Protein AF-A0A9J7AMH5-F1 (afdb_monomer_lite)

Secondary structure (DSSP, 8-state):
--PPP------TTSS-EEEE--HHHHHHHTTSSS--SEEE-S-HHHHHTTSSEEEE-TT--S---PPTT--EEEEE-SHHHHHHHHHHHHTT---S-EEE---HHHHHHHHHHHSEEEEESS-B-TTPBP-GGGEEEEES-SSPBGGGHHHHTTPEESS-B-TT-B--TTSEESS-TT--

Radius of gyration: 23.76 Å; chains: 1; bounding box: 41×37×93 Å

Foldseek 3Di:
DDDDDPDDPPVLWQEFEEEADAPVCVVLVVLFPDDGSYYDPDDPVVVCVVFPEEAAQQPPQFADDDDPPGAYEYEHAAPVRVVNVVVCVVVVRHTTYYYYHHDPVRSVLRCLQSFKFKFQQAKDAFFDFDDPNRIDIDGNDPADGPVCVVQRGRFTFHHTGGHGHHHYPVRTDNDPPVPD

Sequence (180 aa):
MKIRPLGEHEHPFEHGVILLGDHADTVEAEAWPIHLDAIRHEELDAVAGDFDIVIPADHLTKAPLLKAGTRAAYLVHELDALERLRVLEEAGELKGPILFAPTPVARLELHRLARPTLKAARPIPLGKALETVDIAEEKGGPGICASLKQTILGKKALYELGEGAALDFGVVDEDDWRKP

Structure (mmCIF, N/CA/C/O backbone):
data_AF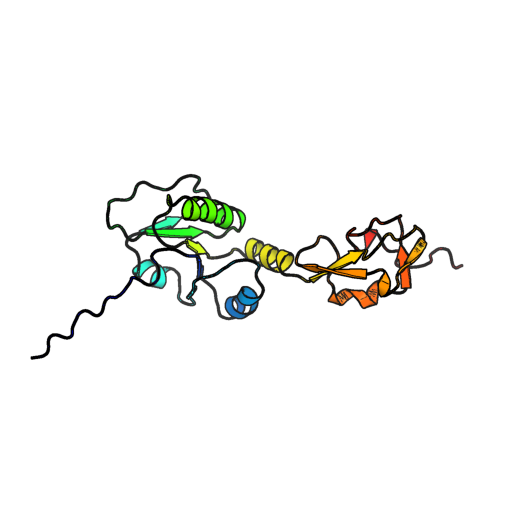-A0A9J7AMH5-F1
#
_entry.id   AF-A0A9J7AMH5-F1
#
loop_
_atom_site.group_PDB
_atom_site.id
_atom_site.type_symbol
_atom_site.label_atom_id
_atom_site.label_alt_id
_atom_site.label_comp_id
_atom_site.label_asym_id
_atom_site.label_entity_id
_atom_site.label_seq_id
_atom_site.pdbx_PDB_ins_code
_atom_site.Cartn_x
_atom_site.Cartn_y
_atom_site.Cartn_z
_atom_site.occupancy
_atom_site.B_iso_or_equiv
_atom_site.auth_seq_id
_atom_site.auth_comp_id
_atom_site.auth_asym_id
_atom_site.auth_atom_id
_atom_site.pdbx_PDB_model_num
ATOM 1 N N . MET A 1 1 ? -5.750 -23.619 48.405 1.00 34.62 1 MET A N 1
ATOM 2 C CA . MET A 1 1 ? -4.459 -23.731 47.681 1.00 34.62 1 MET A CA 1
ATOM 3 C C . MET A 1 1 ? -4.764 -24.423 46.352 1.00 34.62 1 MET A C 1
ATOM 5 O O . MET A 1 1 ? -5.324 -25.501 46.404 1.00 34.62 1 MET A O 1
ATOM 9 N N . LYS A 1 2 ? -4.568 -23.874 45.151 1.00 32.19 2 LYS A N 1
ATOM 10 C CA . LYS A 1 2 ? -3.761 -22.738 44.690 1.00 32.19 2 LYS A CA 1
ATOM 11 C C . LYS A 1 2 ? -4.635 -21.770 43.879 1.00 32.19 2 LYS A C 1
ATOM 13 O O . LYS A 1 2 ? -5.190 -22.154 42.856 1.00 32.19 2 LYS A O 1
ATOM 18 N N . ILE A 1 3 ? -4.711 -20.527 44.345 1.00 37.44 3 ILE A N 1
ATOM 19 C CA . ILE A 1 3 ? -5.018 -19.374 43.497 1.00 37.44 3 ILE A CA 1
ATOM 20 C C . ILE A 1 3 ? -3.848 -19.308 42.513 1.00 37.44 3 ILE A C 1
ATOM 22 O O . ILE A 1 3 ? -2.695 -19.236 42.946 1.00 37.44 3 ILE A O 1
ATOM 26 N N . ARG A 1 4 ? -4.117 -19.479 41.216 1.00 35.22 4 ARG A N 1
ATOM 27 C CA . ARG A 1 4 ? -3.094 -19.240 40.195 1.00 35.22 4 ARG A CA 1
ATOM 28 C C . ARG A 1 4 ? -2.815 -17.734 40.194 1.00 35.22 4 ARG A C 1
ATOM 30 O O . ARG A 1 4 ? -3.780 -16.974 40.273 1.00 35.22 4 ARG A O 1
ATOM 37 N N . PRO A 1 5 ? -1.548 -17.298 40.160 1.00 36.88 5 PRO A N 1
ATOM 38 C CA . PRO A 1 5 ? -1.267 -15.882 40.028 1.00 36.88 5 PRO A CA 1
ATOM 39 C C . PRO A 1 5 ? -1.827 -15.414 38.683 1.00 36.88 5 PRO A C 1
ATOM 41 O O . PRO A 1 5 ? -1.667 -16.106 37.675 1.00 36.88 5 PRO A O 1
ATOM 44 N N . LEU A 1 6 ? -2.515 -14.269 38.704 1.00 38.16 6 LEU A N 1
ATOM 45 C CA . LEU A 1 6 ? -2.678 -13.416 37.533 1.00 38.16 6 LEU A CA 1
ATOM 46 C C . LEU A 1 6 ? -1.261 -13.101 37.052 1.00 38.16 6 LEU A C 1
ATOM 48 O O . LEU A 1 6 ? -0.600 -12.224 37.601 1.00 38.16 6 LEU A O 1
ATOM 52 N N . GLY A 1 7 ? -0.762 -13.907 36.117 1.00 32.34 7 GLY A N 1
ATOM 53 C CA . GLY A 1 7 ? 0.340 -13.483 35.276 1.00 32.34 7 GLY A CA 1
ATOM 54 C C . GLY A 1 7 ? -0.160 -12.275 34.506 1.00 32.34 7 GLY A C 1
ATOM 55 O O . GLY A 1 7 ? -1.274 -12.304 33.982 1.00 32.34 7 GLY A O 1
ATOM 56 N N . GLU A 1 8 ? 0.626 -11.211 34.539 1.00 35.75 8 GLU A N 1
ATOM 57 C CA . GLU A 1 8 ? 0.445 -10.001 33.754 1.00 35.75 8 GLU A CA 1
ATOM 58 C C . GLU A 1 8 ? 0.161 -10.397 32.301 1.00 35.75 8 GLU A C 1
ATOM 60 O O . GLU A 1 8 ? 1.051 -10.798 31.556 1.00 35.75 8 GLU A O 1
ATOM 65 N N . HIS A 1 9 ? -1.108 -10.335 31.903 1.00 35.00 9 HIS A N 1
ATOM 66 C CA . HIS A 1 9 ? -1.428 -10.107 30.510 1.00 35.00 9 HIS A CA 1
ATOM 67 C C . HIS A 1 9 ? -1.152 -8.621 30.296 1.00 35.00 9 HIS A C 1
ATOM 69 O O . HIS A 1 9 ? -2.050 -7.798 30.461 1.00 35.00 9 HIS A O 1
ATOM 75 N N . GLU A 1 10 ? 0.100 -8.272 29.984 1.00 35.75 10 GLU A N 1
ATOM 76 C CA . GLU A 1 10 ? 0.325 -7.142 29.083 1.00 35.75 10 GLU A CA 1
ATOM 77 C C . GLU A 1 10 ? -0.612 -7.398 27.904 1.00 35.75 10 GLU A C 1
ATOM 79 O O . GLU A 1 10 ? -0.501 -8.427 27.234 1.00 35.75 10 GLU A O 1
ATOM 84 N N . HIS A 1 11 ? -1.651 -6.572 27.773 1.00 41.09 11 HIS A N 1
ATOM 85 C CA . HIS A 1 11 ? -2.638 -6.725 26.719 1.00 41.09 11 HIS A CA 1
ATOM 86 C C . HIS A 1 11 ? -1.870 -6.682 25.396 1.00 41.09 11 HIS A C 1
ATOM 88 O O . HIS A 1 11 ? -1.313 -5.633 25.082 1.00 41.09 11 HIS A O 1
ATOM 94 N N . PRO A 1 12 ? -1.800 -7.777 24.620 1.00 47.53 12 PRO A N 1
ATOM 95 C CA . PRO A 1 12 ? -0.843 -7.869 23.516 1.00 47.53 12 PRO A CA 1
ATOM 96 C C . PRO A 1 12 ? -1.127 -6.904 22.349 1.00 47.53 12 PRO A C 1
ATOM 98 O O . PRO A 1 12 ? -0.424 -6.955 21.349 1.00 47.53 12 PRO A O 1
ATOM 101 N N . PHE A 1 13 ? -2.137 -6.033 22.460 1.00 53.53 13 PHE A N 1
ATOM 102 C CA . PHE A 1 13 ? -2.655 -5.194 21.380 1.00 53.53 13 PHE A CA 1
ATOM 103 C C . PHE A 1 13 ? -3.040 -3.781 21.856 1.00 53.53 13 PHE A C 1
ATOM 105 O O . PHE A 1 13 ? -4.095 -3.274 21.479 1.00 53.53 13 PHE A O 1
ATOM 112 N N . GLU A 1 14 ? -2.252 -3.138 22.728 1.00 59.25 14 GLU A N 1
ATOM 113 C CA . GLU A 1 14 ? -2.524 -1.731 23.099 1.00 59.25 14 GLU A CA 1
ATOM 114 C C . GLU A 1 14 ? -2.451 -0.786 21.882 1.00 59.25 14 GLU A C 1
ATOM 116 O O . GLU A 1 14 ? -3.212 0.184 21.808 1.00 59.25 14 GLU A O 1
ATOM 121 N N . HIS A 1 15 ? -1.597 -1.120 20.909 1.00 64.50 15 HIS A N 1
ATOM 122 C CA . HIS A 1 15 ? -1.345 -0.397 19.660 1.00 64.50 15 HIS A CA 1
ATOM 123 C C . HIS A 1 15 ? -1.015 -1.392 18.534 1.00 64.50 15 HIS A C 1
ATOM 125 O O . HIS A 1 15 ? -0.703 -2.549 18.825 1.00 64.50 15 HIS A O 1
ATOM 131 N N . GLY A 1 16 ? -1.089 -0.955 17.274 1.00 86.00 16 GLY A N 1
ATOM 132 C CA . GLY A 1 16 ? -0.669 -1.747 16.118 1.00 86.00 16 GLY A CA 1
ATOM 133 C C . GLY A 1 16 ? -1.742 -1.975 15.053 1.00 86.00 16 GLY A C 1
ATOM 134 O O . GLY A 1 16 ? -2.925 -1.673 15.233 1.00 86.00 16 GLY A O 1
ATOM 135 N N . VAL A 1 17 ? -1.314 -2.535 13.921 1.00 89.50 17 VAL A N 1
ATOM 136 C CA . VAL A 1 17 ? -2.167 -2.894 12.782 1.00 89.50 17 VAL A CA 1
ATOM 137 C C . VAL A 1 17 ? -2.384 -4.403 12.758 1.00 89.50 17 VAL A C 1
ATOM 139 O O . VAL A 1 17 ? -1.446 -5.186 12.615 1.00 89.50 17 VAL A O 1
ATOM 142 N N . ILE A 1 18 ? -3.644 -4.814 12.857 1.00 92.31 18 ILE A N 1
ATOM 143 C CA . ILE A 1 18 ? -4.074 -6.208 12.803 1.00 92.31 18 ILE A CA 1
ATOM 144 C C . ILE A 1 18 ? -4.782 -6.440 11.474 1.00 92.31 18 ILE A C 1
ATOM 146 O O . ILE A 1 18 ? -5.846 -5.875 11.226 1.00 92.31 18 ILE A O 1
ATOM 150 N N . LEU A 1 19 ? -4.218 -7.296 10.627 1.00 91.62 19 LEU A N 1
ATOM 151 C CA . LEU A 1 19 ? -4.865 -7.708 9.386 1.00 91.62 19 LEU A CA 1
ATOM 152 C C . LEU A 1 19 ? -5.989 -8.707 9.685 1.00 91.62 19 LEU A C 1
ATOM 154 O O . LEU A 1 19 ? -5.750 -9.745 10.303 1.00 91.62 19 LEU A O 1
ATOM 158 N N . LEU A 1 20 ? -7.194 -8.405 9.209 1.00 89.81 20 LEU A N 1
ATOM 159 C CA . LEU A 1 20 ? -8.316 -9.334 9.131 1.00 89.81 20 LEU A CA 1
ATOM 160 C C . LEU A 1 20 ? -8.311 -9.943 7.727 1.00 89.81 20 LEU A C 1
ATOM 162 O O . LEU A 1 20 ? -8.732 -9.296 6.766 1.00 89.81 20 LEU A O 1
ATOM 166 N N . GLY A 1 21 ? -7.771 -11.150 7.592 1.00 79.56 21 GLY A N 1
ATOM 167 C CA . GLY A 1 21 ? -7.530 -11.755 6.285 1.00 79.56 21 GLY A CA 1
ATOM 168 C C . GLY A 1 21 ? -7.655 -13.267 6.296 1.00 79.56 21 GLY A C 1
ATOM 169 O O . GLY A 1 21 ? -7.645 -13.905 7.344 1.00 79.56 21 GLY A O 1
ATOM 170 N N . ASP A 1 22 ? -7.761 -13.864 5.118 1.00 72.25 22 ASP A N 1
ATOM 171 C CA . ASP A 1 22 ? -7.727 -15.317 4.967 1.00 72.25 22 ASP A CA 1
ATOM 172 C C . ASP A 1 22 ? -6.278 -15.838 4.843 1.00 72.25 22 ASP A C 1
ATOM 174 O O . ASP A 1 22 ? -5.303 -15.112 5.034 1.00 72.25 22 ASP A O 1
ATOM 178 N N . HIS A 1 23 ? -6.104 -17.132 4.567 1.00 60.16 23 HIS A N 1
ATOM 179 C CA . HIS A 1 23 ? -4.768 -17.715 4.404 1.00 60.16 23 HIS A CA 1
ATOM 180 C C . HIS A 1 23 ? -4.016 -17.222 3.158 1.00 60.16 23 HIS A C 1
ATOM 182 O O . HIS A 1 23 ? -2.785 -17.282 3.144 1.00 60.16 23 HIS A O 1
ATOM 188 N N . ALA A 1 24 ? -4.717 -16.763 2.114 1.00 58.72 24 ALA A N 1
ATOM 189 C CA . ALA A 1 24 ? -4.063 -16.168 0.951 1.00 58.72 24 ALA A CA 1
ATOM 190 C C . ALA A 1 24 ? -3.457 -14.812 1.333 1.00 58.72 24 ALA A C 1
ATOM 192 O O . ALA A 1 24 ? -2.322 -14.518 0.955 1.00 58.72 24 ALA A O 1
ATOM 193 N N . ASP A 1 25 ? -4.150 -14.062 2.192 1.00 64.31 25 ASP A N 1
ATOM 194 C CA . ASP A 1 25 ? -3.665 -12.787 2.711 1.00 64.31 25 ASP A CA 1
ATOM 195 C C . ASP A 1 25 ? -2.367 -12.929 3.521 1.00 64.31 25 ASP A C 1
ATOM 197 O O . ASP A 1 25 ? -1.531 -12.036 3.464 1.00 64.31 25 ASP A O 1
ATOM 201 N N . THR A 1 26 ? -2.116 -14.049 4.212 1.00 66.19 26 THR A N 1
ATOM 202 C CA . THR A 1 26 ? -0.849 -14.260 4.948 1.00 66.19 26 THR A CA 1
ATOM 203 C C . THR A 1 26 ? 0.371 -14.282 4.031 1.00 66.19 26 THR A C 1
ATOM 205 O O . THR A 1 26 ? 1.391 -13.676 4.347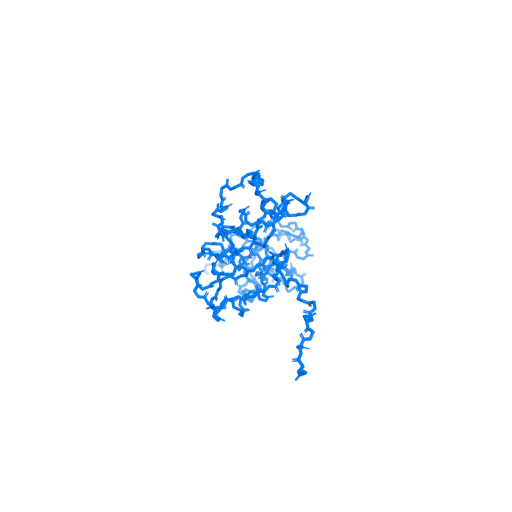 1.00 66.19 26 THR A O 1
ATOM 208 N N . VAL A 1 27 ? 0.278 -14.990 2.902 1.00 63.91 27 VAL A N 1
ATOM 209 C CA . VAL A 1 27 ? 1.396 -15.133 1.955 1.00 63.91 27 VAL A CA 1
ATOM 210 C C . VAL A 1 27 ? 1.675 -13.804 1.257 1.00 63.91 27 VAL A C 1
ATOM 212 O O . VAL A 1 27 ? 2.824 -13.456 0.993 1.00 63.91 27 VAL A O 1
ATOM 215 N N . GLU A 1 28 ? 0.621 -13.048 0.964 1.00 71.25 28 GLU A N 1
ATOM 216 C CA . GLU A 1 28 ? 0.722 -11.747 0.309 1.00 71.25 28 GLU A CA 1
ATOM 217 C C . GLU A 1 28 ? 1.197 -10.649 1.271 1.00 71.25 28 GLU A C 1
ATOM 219 O O . GLU A 1 28 ? 2.011 -9.803 0.888 1.00 71.25 28 GLU A O 1
ATOM 224 N N . ALA A 1 29 ? 0.755 -10.701 2.530 1.00 75.50 29 ALA A N 1
ATOM 225 C CA . ALA A 1 29 ? 1.078 -9.724 3.563 1.00 75.50 29 ALA A CA 1
ATOM 226 C C . ALA A 1 29 ? 2.579 -9.620 3.856 1.00 75.50 29 ALA A C 1
ATOM 228 O O . ALA A 1 29 ? 3.060 -8.520 4.117 1.00 75.50 29 ALA A O 1
ATOM 229 N N . GLU A 1 30 ? 3.342 -10.714 3.752 1.00 76.75 30 GLU A N 1
ATOM 230 C CA . GLU A 1 30 ? 4.806 -10.676 3.913 1.00 76.75 30 GLU A CA 1
ATOM 231 C C . GLU A 1 30 ? 5.497 -9.765 2.882 1.00 76.75 30 GLU A C 1
ATOM 233 O O . GLU A 1 30 ? 6.561 -9.202 3.149 1.00 76.75 30 GLU A O 1
ATOM 238 N N . ALA A 1 31 ? 4.911 -9.609 1.691 1.00 79.00 31 ALA A N 1
ATOM 239 C CA . ALA A 1 31 ? 5.472 -8.780 0.628 1.00 79.00 31 ALA A CA 1
ATOM 240 C C . ALA A 1 31 ? 5.034 -7.308 0.718 1.00 79.00 31 ALA A C 1
ATOM 242 O O . ALA A 1 31 ? 5.726 -6.426 0.173 1.00 79.00 31 ALA A O 1
ATOM 243 N N . TRP A 1 32 ? 3.902 -7.041 1.379 1.00 85.94 32 TRP A N 1
ATOM 244 C CA . TRP A 1 32 ? 3.305 -5.715 1.477 1.00 85.94 32 TRP A CA 1
ATOM 245 C C . TRP A 1 32 ? 4.228 -4.725 2.205 1.00 85.94 32 TRP A C 1
ATOM 247 O O . TRP A 1 32 ? 4.927 -5.083 3.150 1.00 85.94 32 TRP A O 1
ATOM 257 N N . PRO A 1 33 ? 4.267 -3.451 1.778 1.00 84.88 33 PRO A N 1
ATOM 258 C CA . PRO A 1 33 ? 5.139 -2.435 2.365 1.00 84.88 33 PRO A CA 1
ATOM 259 C C . PRO A 1 33 ? 4.554 -1.822 3.652 1.00 84.88 33 PRO A C 1
ATOM 261 O O . PRO A 1 33 ? 4.767 -0.642 3.917 1.00 84.88 33 PRO A O 1
ATOM 264 N N . ILE A 1 34 ? 3.803 -2.599 4.435 1.00 86.00 34 ILE A N 1
ATOM 265 C CA . ILE A 1 34 ? 3.191 -2.167 5.696 1.00 86.00 34 ILE A CA 1
ATOM 266 C C . ILE A 1 34 ? 3.646 -3.082 6.829 1.00 86.00 34 ILE A C 1
ATOM 268 O O . ILE A 1 34 ? 3.876 -4.272 6.624 1.00 86.00 34 ILE A O 1
ATOM 272 N N . HIS A 1 35 ? 3.782 -2.525 8.030 1.00 86.44 35 HIS A N 1
ATOM 273 C CA . HIS A 1 35 ? 4.038 -3.321 9.223 1.00 86.44 35 HIS A CA 1
ATOM 274 C C . HIS A 1 35 ? 2.710 -3.805 9.806 1.00 86.44 35 HIS A C 1
ATOM 276 O O . HIS A 1 35 ? 1.799 -3.001 10.000 1.00 86.44 35 HIS A O 1
ATOM 282 N N . LEU A 1 36 ? 2.616 -5.109 10.061 1.00 89.00 36 LEU A N 1
ATOM 283 C CA . LEU A 1 36 ? 1.473 -5.745 10.702 1.00 89.00 36 LEU A CA 1
ATOM 284 C C . LEU A 1 36 ? 1.937 -6.365 12.016 1.00 89.00 36 LEU A C 1
ATOM 286 O O . LEU A 1 36 ? 2.895 -7.139 12.034 1.00 89.00 36 LEU A O 1
ATOM 290 N N . ASP A 1 37 ? 1.228 -6.055 13.090 1.00 89.06 37 ASP A N 1
ATOM 291 C CA . ASP A 1 37 ? 1.485 -6.583 14.427 1.00 89.06 37 ASP A CA 1
ATOM 292 C C . ASP A 1 37 ? 0.890 -7.987 14.585 1.00 89.06 37 ASP A C 1
ATOM 294 O O . ASP A 1 37 ? 1.430 -8.835 15.297 1.00 89.06 37 ASP A O 1
ATOM 298 N N . ALA A 1 38 ? -0.222 -8.254 13.892 1.00 88.62 38 ALA A N 1
ATOM 299 C CA . ALA A 1 38 ? -0.855 -9.564 13.866 1.00 88.62 38 ALA A CA 1
ATOM 300 C C . ALA A 1 38 ? -1.676 -9.796 12.591 1.00 88.62 38 ALA A C 1
ATOM 302 O O . ALA A 1 38 ? -2.119 -8.863 11.920 1.00 88.62 38 ALA A O 1
ATOM 303 N N . ILE A 1 39 ? -1.928 -11.074 12.304 1.00 89.44 39 ILE A N 1
ATOM 304 C CA . ILE A 1 39 ? -2.872 -11.527 11.281 1.00 89.44 39 ILE A CA 1
ATOM 305 C C . ILE A 1 39 ? -3.915 -12.410 11.973 1.00 89.44 39 ILE A C 1
ATOM 307 O O . ILE A 1 39 ? -3.574 -13.326 12.728 1.00 89.44 39 ILE A O 1
ATOM 311 N N . ARG A 1 40 ? -5.195 -12.107 11.756 1.00 89.31 40 ARG A N 1
ATOM 312 C CA . ARG A 1 40 ? -6.350 -12.833 12.296 1.00 89.31 40 ARG A CA 1
ATOM 313 C C . ARG A 1 40 ? -7.130 -13.432 11.133 1.00 89.31 40 ARG A C 1
ATOM 315 O O . ARG A 1 40 ? -7.358 -12.753 10.136 1.00 89.31 40 ARG A O 1
ATOM 322 N N . HIS A 1 41 ? -7.527 -14.691 11.292 1.00 88.31 41 HIS A N 1
ATOM 323 C CA . HIS A 1 41 ? -8.249 -15.466 10.274 1.00 88.31 41 HIS A CA 1
ATOM 324 C C . HIS A 1 41 ? -9.709 -15.710 10.642 1.00 88.31 41 HIS A C 1
ATOM 326 O O . HIS A 1 41 ? -10.463 -16.312 9.882 1.00 88.31 41 HIS A O 1
ATOM 332 N N . GLU A 1 42 ? -10.096 -15.294 11.840 1.00 88.88 42 GLU A N 1
ATOM 333 C CA . GLU A 1 42 ? -11.461 -15.361 12.308 1.00 88.88 42 GLU A CA 1
ATOM 334 C C . GLU A 1 42 ? -12.335 -14.296 11.652 1.00 88.88 42 GLU A C 1
ATOM 336 O O . GLU A 1 42 ? -11.880 -13.209 11.298 1.00 88.88 42 GLU A O 1
ATOM 341 N N . GLU A 1 43 ? -13.626 -14.606 11.568 1.00 88.12 43 GLU A N 1
ATOM 342 C CA . GLU A 1 43 ? -14.657 -13.656 11.163 1.00 88.12 43 GLU A CA 1
ATOM 343 C C . GLU A 1 43 ? -14.650 -12.409 12.057 1.00 88.12 43 GLU A C 1
ATOM 345 O O . GLU A 1 43 ? -14.382 -12.485 13.263 1.00 88.12 43 GLU A O 1
ATOM 350 N N . LEU A 1 44 ? -15.030 -11.267 11.476 1.00 86.31 44 LEU A N 1
ATOM 35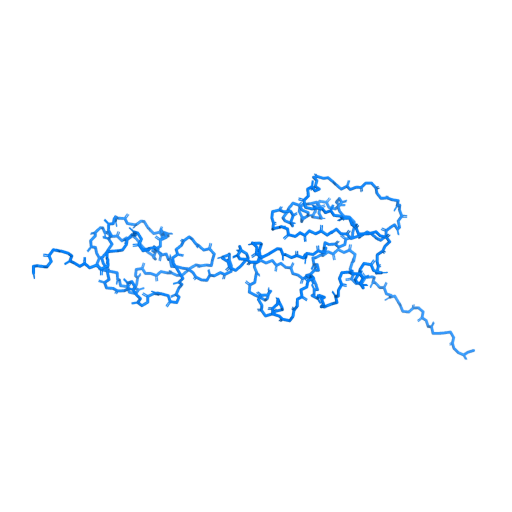1 C CA . LEU A 1 44 ? -15.054 -9.980 12.175 1.00 86.31 44 LEU A CA 1
ATOM 352 C C . LEU A 1 44 ? -15.859 -10.044 13.479 1.00 86.31 44 LEU A C 1
ATOM 354 O O . 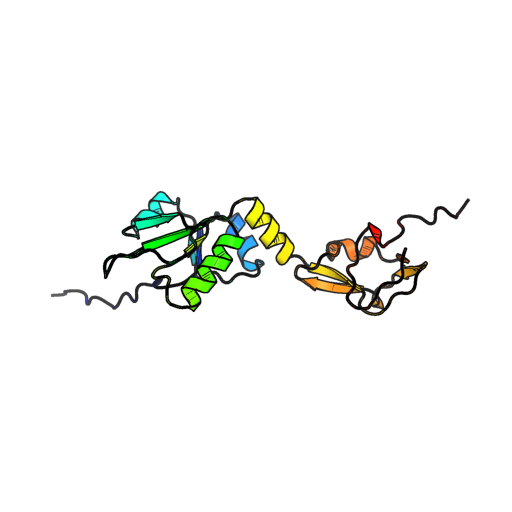LEU A 1 44 ? -15.425 -9.476 14.473 1.00 86.31 44 LEU A O 1
ATOM 358 N N . ASP A 1 45 ? -16.984 -10.764 13.506 1.00 88.50 45 ASP A N 1
ATOM 359 C CA . ASP A 1 45 ? -17.823 -10.903 14.704 1.00 88.50 45 ASP A CA 1
ATOM 360 C C . ASP A 1 45 ? -17.079 -11.559 15.877 1.00 88.50 45 ASP A C 1
ATOM 362 O O . ASP A 1 45 ? -17.281 -11.184 17.033 1.00 88.50 45 ASP A O 1
ATOM 366 N N . ALA A 1 46 ? -16.198 -12.522 15.593 1.00 90.81 46 ALA A N 1
ATOM 367 C CA . ALA A 1 46 ? -15.395 -13.176 16.618 1.00 90.81 46 ALA A CA 1
ATOM 368 C C . ALA A 1 46 ? -14.307 -12.234 17.148 1.00 90.81 46 ALA A C 1
ATOM 370 O O . ALA A 1 46 ? -14.130 -12.132 18.359 1.00 90.81 46 ALA A O 1
ATOM 371 N N . VAL A 1 47 ? -13.633 -11.501 16.255 1.00 89.81 47 VAL A N 1
ATOM 372 C CA . VAL A 1 47 ? -12.609 -10.509 16.624 1.00 89.81 47 VAL A CA 1
ATOM 373 C C . VAL A 1 47 ? -13.224 -9.328 17.381 1.00 89.81 47 VAL A C 1
ATOM 375 O O . VAL A 1 47 ? -12.662 -8.848 18.361 1.00 89.81 47 VAL A O 1
ATOM 378 N N . ALA A 1 48 ? -14.410 -8.875 16.975 1.00 89.94 48 ALA A N 1
ATOM 379 C CA . ALA A 1 48 ? -15.130 -7.786 17.627 1.00 89.94 48 ALA A CA 1
ATOM 380 C C . ALA A 1 48 ? -15.466 -8.101 19.093 1.00 89.94 48 ALA A C 1
ATOM 382 O O . ALA A 1 48 ? -15.547 -7.180 19.902 1.00 89.94 48 ALA A O 1
ATOM 383 N N . GLY A 1 49 ? -15.606 -9.384 19.450 1.00 92.06 49 GLY A N 1
ATOM 384 C CA . GLY A 1 49 ? -15.844 -9.834 20.823 1.00 92.06 49 GLY A CA 1
ATOM 385 C C . GLY A 1 49 ? -14.711 -9.519 21.809 1.00 92.06 49 GLY A C 1
ATOM 386 O O . GLY A 1 49 ? -14.955 -9.483 23.017 1.00 92.06 49 GLY A O 1
ATOM 387 N N . ASP A 1 50 ? -13.498 -9.241 21.321 1.00 92.00 50 ASP A N 1
ATOM 388 C CA . ASP A 1 50 ? -12.355 -8.868 22.162 1.00 92.00 50 ASP A CA 1
ATOM 389 C C . ASP A 1 50 ? -12.409 -7.399 22.622 1.00 92.00 50 ASP A C 1
ATOM 391 O O . ASP A 1 50 ? -11.739 -7.019 23.592 1.00 92.00 50 ASP A O 1
ATOM 395 N N . PHE A 1 51 ? -13.241 -6.581 21.972 1.00 94.12 51 PHE A N 1
ATOM 396 C CA . PHE A 1 51 ? -13.326 -5.136 22.164 1.00 94.12 51 PHE A CA 1
ATOM 397 C C . PHE A 1 51 ? -14.675 -4.721 22.752 1.00 94.12 51 PHE A C 1
ATOM 399 O O . PHE A 1 51 ? -15.702 -5.364 22.558 1.00 94.12 51 PHE A O 1
ATOM 406 N N . ASP A 1 52 ? -14.686 -3.598 23.469 1.00 94.94 52 ASP A N 1
ATOM 407 C CA . ASP A 1 52 ? -15.935 -3.003 23.951 1.00 94.94 52 ASP A CA 1
ATOM 408 C C . ASP A 1 52 ? -16.664 -2.272 22.811 1.00 94.94 52 ASP A C 1
ATOM 410 O O . ASP A 1 52 ? -17.888 -2.131 22.831 1.00 94.94 52 ASP A O 1
ATOM 414 N N . ILE A 1 53 ? -15.905 -1.780 21.824 1.00 94.50 53 ILE A N 1
ATOM 415 C CA . ILE A 1 53 ? -16.422 -1.120 20.627 1.00 94.50 53 ILE A CA 1
ATOM 416 C C . ILE A 1 53 ? -15.461 -1.291 19.446 1.00 94.50 53 ILE A C 1
ATOM 418 O O . ILE A 1 53 ? -14.250 -1.120 19.582 1.00 94.50 53 ILE A O 1
ATOM 422 N N . VAL A 1 54 ? -16.022 -1.552 18.267 1.00 95.50 54 VAL A N 1
ATOM 423 C CA . VAL A 1 54 ? -15.317 -1.450 16.984 1.00 95.50 54 VAL A CA 1
ATOM 424 C C . VAL A 1 54 ? -15.864 -0.238 16.237 1.00 95.50 54 VAL A C 1
ATOM 426 O O . VAL A 1 54 ? -17.074 -0.103 16.056 1.00 95.50 54 VAL A O 1
ATOM 429 N N . ILE A 1 55 ? -14.978 0.672 15.844 1.00 95.81 55 ILE A N 1
ATOM 430 C CA . ILE A 1 55 ? -15.321 1.962 15.245 1.00 95.81 55 ILE A CA 1
ATOM 431 C C . ILE A 1 55 ? -14.974 1.913 13.754 1.00 95.81 55 ILE A C 1
ATOM 433 O O . ILE A 1 55 ? -13.793 1.794 13.428 1.00 95.81 55 ILE A O 1
ATOM 437 N N . PRO A 1 56 ? -15.954 2.036 12.839 1.00 95.50 56 PRO A N 1
ATOM 438 C CA . PRO A 1 56 ? -15.671 2.219 11.419 1.00 95.50 56 PRO A CA 1
ATOM 439 C C . PRO A 1 56 ? -14.879 3.509 11.210 1.00 95.50 56 PRO A C 1
ATOM 441 O O . PRO A 1 56 ? -15.305 4.579 11.657 1.00 95.50 56 PRO A O 1
ATOM 444 N N . ALA A 1 57 ? -13.727 3.414 10.553 1.00 96.12 57 ALA A N 1
ATOM 445 C CA . ALA A 1 57 ? -12.739 4.482 10.559 1.00 96.12 57 ALA A CA 1
ATOM 446 C C . ALA A 1 57 ? -12.203 4.884 9.173 1.00 96.12 57 ALA A C 1
ATOM 448 O O . ALA A 1 57 ? -11.331 5.747 9.101 1.00 96.12 57 ALA A O 1
ATOM 449 N N . ASP A 1 58 ? -12.792 4.389 8.076 1.00 95.25 58 ASP A N 1
ATOM 450 C CA . ASP A 1 58 ? -12.412 4.773 6.700 1.00 95.25 58 ASP A CA 1
ATOM 451 C C . ASP A 1 58 ? -12.439 6.298 6.461 1.00 95.25 58 ASP A C 1
ATOM 453 O O . ASP A 1 58 ? -11.611 6.865 5.742 1.00 95.25 58 ASP A O 1
ATOM 457 N N . HIS A 1 59 ? -13.369 6.996 7.120 1.00 93.50 59 HIS A N 1
ATOM 458 C CA . HIS A 1 59 ? -13.552 8.449 7.017 1.00 93.50 59 HIS A CA 1
ATOM 459 C C . HIS A 1 59 ? -13.192 9.204 8.302 1.00 93.50 59 HIS A C 1
ATOM 461 O O . HIS A 1 59 ? -13.512 10.390 8.444 1.00 93.50 59 HIS A O 1
ATOM 467 N N . LEU A 1 60 ? -12.559 8.533 9.265 1.00 92.31 60 LEU A N 1
ATOM 468 C CA . LEU A 1 60 ? -12.185 9.160 10.522 1.00 92.31 60 LEU A CA 1
ATOM 469 C C . LEU A 1 60 ? -11.041 10.151 10.276 1.00 92.31 60 LEU A C 1
ATOM 471 O O . LEU A 1 60 ? -9.997 9.810 9.729 1.00 92.31 60 LEU A O 1
ATOM 475 N N . THR A 1 61 ? -11.251 11.402 10.677 1.00 88.56 61 THR A N 1
ATOM 476 C CA . THR A 1 61 ? -10.272 12.494 10.502 1.00 88.56 61 THR A CA 1
ATOM 477 C C . THR A 1 61 ? -9.661 12.966 11.819 1.00 88.56 61 THR A C 1
ATOM 479 O O . THR A 1 61 ? -8.785 13.824 11.818 1.00 88.56 61 THR A O 1
ATOM 482 N N . LYS A 1 62 ? -10.165 12.462 12.948 1.00 90.62 62 LYS A N 1
ATOM 483 C CA . LYS A 1 62 ? -9.758 12.834 14.308 1.00 90.62 62 LYS A CA 1
ATOM 484 C C . LYS A 1 62 ? -10.178 11.740 15.279 1.00 90.62 62 LYS A C 1
ATOM 486 O O . LYS A 1 62 ? -11.226 11.123 15.081 1.00 90.62 62 LYS A O 1
ATOM 491 N N . ALA A 1 63 ? -9.382 11.524 16.322 1.00 89.75 63 ALA A N 1
ATOM 492 C CA . ALA A 1 63 ? -9.653 10.485 17.305 1.00 89.75 63 ALA A CA 1
ATOM 493 C C . ALA A 1 63 ? -10.991 10.730 18.040 1.00 89.75 63 ALA A C 1
ATOM 495 O O . ALA A 1 63 ? -11.279 11.861 18.453 1.00 89.75 63 ALA A O 1
ATOM 496 N N . PRO A 1 64 ? -11.836 9.696 18.209 1.00 90.62 64 PRO A N 1
ATOM 497 C CA . PRO A 1 64 ? -13.076 9.816 18.956 1.00 90.62 64 PRO A CA 1
ATOM 498 C C . PRO A 1 64 ? -12.797 9.985 20.451 1.00 90.62 64 PRO A C 1
ATOM 500 O O . PRO A 1 64 ? -11.829 9.462 21.003 1.00 90.62 64 PRO A O 1
ATOM 503 N N . LEU A 1 65 ? -13.697 10.687 21.138 1.00 91.69 65 LEU A N 1
ATOM 504 C CA . LEU A 1 65 ? -13.650 10.794 22.591 1.00 91.69 65 LEU A CA 1
ATOM 505 C C . LEU A 1 65 ? -14.190 9.505 23.212 1.00 91.69 65 LEU A C 1
ATOM 507 O O . LEU A 1 65 ? -15.390 9.237 23.169 1.00 91.69 65 LEU A O 1
ATOM 511 N N . LEU A 1 66 ? -13.295 8.725 23.810 1.00 90.25 66 LEU A N 1
ATOM 512 C CA . LEU A 1 66 ? -13.628 7.479 24.488 1.00 90.25 66 LEU A CA 1
ATOM 513 C C . LEU A 1 66 ? -13.635 7.673 26.001 1.00 90.25 66 LEU A C 1
ATOM 515 O O . LEU A 1 66 ? -12.809 8.394 26.568 1.00 90.25 66 LEU A O 1
ATOM 519 N N . LYS A 1 67 ? -14.553 6.984 26.683 1.00 91.75 67 LYS A N 1
ATOM 520 C CA . LYS A 1 67 ? -14.513 6.887 28.143 1.00 91.75 67 LYS A CA 1
ATOM 521 C C . LYS A 1 67 ? -13.220 6.173 28.554 1.00 91.75 67 LYS A C 1
ATOM 523 O O . LYS A 1 67 ? -12.830 5.190 27.925 1.00 91.75 67 LYS A O 1
ATOM 528 N N . ALA A 1 68 ? -12.578 6.635 29.625 1.00 87.69 68 ALA A N 1
ATOM 529 C CA . ALA A 1 68 ? -11.382 5.986 30.160 1.00 87.69 68 ALA A CA 1
ATOM 530 C C . ALA A 1 68 ? -11.616 4.482 30.410 1.00 87.69 68 ALA A C 1
ATOM 532 O O . ALA A 1 68 ? -12.638 4.104 30.985 1.00 87.69 68 ALA A O 1
ATOM 533 N N . GLY A 1 69 ? -10.666 3.654 29.967 1.00 86.81 69 GLY A N 1
ATOM 534 C CA . GLY A 1 69 ? -10.723 2.192 30.076 1.00 86.81 69 GLY A CA 1
ATOM 535 C C . GLY A 1 69 ? -11.530 1.481 28.985 1.00 86.81 69 GLY A C 1
ATOM 536 O O . GLY A 1 69 ? -11.602 0.260 29.022 1.00 86.81 69 GLY A O 1
ATOM 537 N N . THR A 1 70 ? -12.125 2.205 28.027 1.00 91.94 70 THR A N 1
ATOM 538 C CA . THR A 1 70 ? -12.800 1.578 26.876 1.00 91.94 70 THR A CA 1
ATOM 539 C C . THR A 1 70 ? -11.769 0.909 25.974 1.00 91.94 70 THR A C 1
ATOM 541 O O . THR A 1 70 ? -10.848 1.577 25.500 1.00 91.94 70 THR A O 1
ATOM 544 N N . ARG A 1 71 ? -11.953 -0.380 25.691 1.00 92.88 71 ARG A N 1
ATOM 545 C CA . ARG A 1 71 ? -11.171 -1.128 24.703 1.00 92.88 71 ARG A CA 1
ATOM 546 C C . ARG A 1 71 ? -11.789 -0.920 23.325 1.00 92.88 71 ARG A C 1
ATOM 548 O O . ARG A 1 71 ? -12.726 -1.623 22.955 1.00 92.88 71 ARG A O 1
ATOM 555 N N . ALA A 1 72 ? -11.315 0.092 22.609 1.00 94.19 72 ALA A N 1
ATOM 556 C CA . ALA A 1 72 ? -11.750 0.372 21.246 1.00 94.19 72 ALA A CA 1
ATOM 557 C C . ALA A 1 72 ? -10.807 -0.262 20.221 1.00 94.19 72 ALA A C 1
ATOM 559 O O . ALA A 1 72 ? -9.613 -0.382 20.478 1.00 94.19 72 ALA A O 1
ATOM 560 N N . ALA A 1 73 ? -11.344 -0.595 19.052 1.00 95.69 73 ALA A N 1
ATOM 561 C CA . ALA A 1 73 ? -10.573 -0.908 17.855 1.00 95.69 73 ALA A CA 1
ATOM 562 C C . ALA A 1 73 ? -11.117 -0.129 16.650 1.00 95.69 73 ALA A C 1
ATOM 564 O O . ALA A 1 73 ? -12.301 0.220 16.621 1.00 95.69 73 ALA A O 1
ATOM 565 N N . TYR A 1 74 ? -10.269 0.143 15.659 1.00 96.44 74 TYR A N 1
ATOM 566 C CA . TYR A 1 74 ? -10.611 0.982 14.504 1.00 96.44 74 TYR A CA 1
ATOM 567 C C . TYR A 1 74 ? -10.599 0.158 13.225 1.00 96.44 74 TYR A C 1
ATOM 569 O O . TYR A 1 74 ? -9.536 -0.248 12.772 1.00 96.44 74 TYR A O 1
ATOM 577 N N . LEU A 1 75 ? -11.773 -0.090 12.650 1.00 96.62 75 LEU A N 1
ATOM 578 C CA . LEU A 1 75 ? -11.916 -0.885 11.436 1.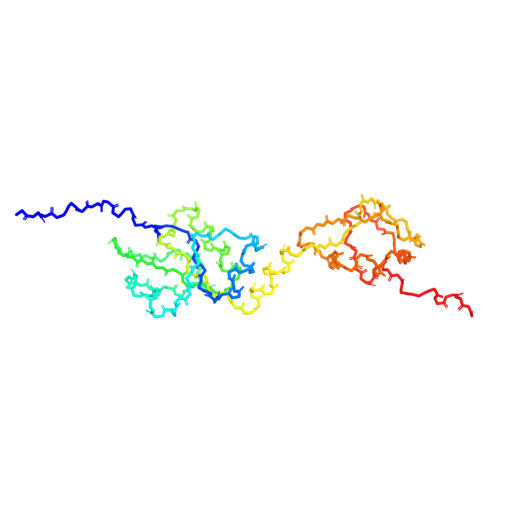00 96.62 75 LEU A CA 1
ATOM 579 C C . LEU A 1 75 ? -11.738 -0.008 10.196 1.00 96.62 75 LEU A C 1
ATOM 581 O O . LEU A 1 75 ? -12.502 0.942 10.004 1.00 96.62 75 LEU A O 1
ATOM 585 N N . VAL A 1 76 ? -10.768 -0.346 9.349 1.00 96.44 76 VAL A N 1
ATOM 586 C CA . VAL A 1 76 ? -10.529 0.313 8.057 1.00 96.44 76 VAL A CA 1
ATOM 587 C C . VAL A 1 76 ? -10.372 -0.709 6.947 1.00 96.44 76 VAL A C 1
ATOM 589 O O . VAL A 1 76 ? -9.914 -1.828 7.178 1.00 96.44 76 VAL A O 1
ATOM 592 N N . HIS A 1 77 ? -10.709 -0.297 5.735 1.00 94.75 77 HIS A N 1
ATOM 593 C CA . HIS A 1 77 ? -10.663 -1.138 4.547 1.00 94.75 77 HIS A CA 1
ATOM 594 C C . HIS A 1 77 ? -9.791 -0.536 3.443 1.00 94.75 77 HIS A C 1
ATOM 596 O O . HIS A 1 77 ? -9.262 -1.270 2.609 1.00 94.75 77 HIS A O 1
ATOM 602 N N . GLU A 1 78 ? -9.616 0.785 3.441 1.00 94.12 78 GLU A N 1
ATOM 603 C CA . GLU A 1 78 ? -8.829 1.491 2.430 1.00 94.12 78 GLU A CA 1
ATOM 604 C C . GLU A 1 78 ? -7.423 1.858 2.927 1.00 94.12 78 GLU A C 1
ATOM 606 O O . GLU A 1 78 ? -7.204 2.155 4.106 1.00 94.12 78 GLU A O 1
ATOM 611 N N . LEU A 1 79 ? -6.451 1.847 2.008 1.00 92.38 79 LEU A N 1
ATOM 612 C CA . LEU A 1 79 ? -5.044 2.110 2.328 1.00 92.38 79 LEU A CA 1
ATOM 613 C C . LEU A 1 79 ? -4.811 3.567 2.757 1.00 92.38 79 LEU A C 1
ATOM 615 O O . LEU A 1 79 ? -4.065 3.825 3.696 1.00 92.38 79 LEU A O 1
ATOM 619 N N . ASP A 1 80 ? -5.500 4.519 2.126 1.00 93.00 80 ASP A N 1
ATOM 620 C CA . ASP A 1 80 ? -5.414 5.939 2.479 1.00 93.00 80 ASP A CA 1
ATOM 621 C C . ASP A 1 80 ? -5.959 6.213 3.894 1.00 93.00 80 ASP A C 1
ATOM 623 O O . ASP A 1 80 ? -5.462 7.083 4.612 1.00 93.00 80 ASP A O 1
ATOM 627 N N . ALA A 1 81 ? -6.987 5.470 4.313 1.00 94.88 81 ALA A N 1
ATOM 628 C CA . ALA A 1 81 ? -7.534 5.528 5.660 1.00 94.88 81 ALA A CA 1
ATOM 629 C C . ALA A 1 81 ? -6.577 4.920 6.682 1.00 94.88 81 ALA A C 1
ATOM 631 O O . ALA A 1 81 ? -6.356 5.525 7.733 1.00 94.88 81 ALA A O 1
ATOM 632 N N . LEU A 1 82 ? -5.968 3.775 6.357 1.00 95.19 82 LEU A N 1
ATOM 633 C CA . LEU A 1 82 ? -4.925 3.170 7.180 1.00 95.19 82 LEU A CA 1
ATOM 634 C C . LEU A 1 82 ? -3.773 4.157 7.415 1.00 95.19 82 LEU A C 1
ATOM 636 O O . LEU A 1 82 ? -3.401 4.391 8.563 1.00 95.19 82 LEU A O 1
ATOM 640 N N . GLU A 1 83 ? -3.263 4.799 6.362 1.00 93.19 83 GLU A N 1
ATOM 641 C CA . GLU A 1 83 ? -2.203 5.812 6.463 1.00 93.19 83 GLU A CA 1
ATOM 642 C C . GLU A 1 83 ? -2.605 6.991 7.362 1.00 93.19 83 GLU A C 1
ATOM 644 O O . GLU A 1 83 ? -1.828 7.419 8.217 1.00 93.19 83 GLU A O 1
ATOM 649 N N . ARG A 1 84 ? -3.842 7.493 7.240 1.00 94.56 84 ARG A N 1
ATOM 650 C CA . ARG A 1 84 ? -4.350 8.549 8.133 1.00 94.56 84 ARG A CA 1
ATOM 651 C C . ARG A 1 84 ? -4.407 8.106 9.591 1.00 94.56 84 ARG A C 1
ATOM 653 O O . ARG A 1 84 ? -4.029 8.879 10.470 1.00 94.56 84 ARG A O 1
ATOM 660 N N . LEU A 1 85 ? -4.886 6.894 9.866 1.00 94.31 85 LEU A N 1
ATOM 661 C CA . LEU A 1 85 ? -4.960 6.388 11.236 1.00 94.31 85 LEU A CA 1
ATOM 662 C C . LEU A 1 85 ? -3.580 6.150 11.838 1.00 94.31 85 LEU A C 1
ATOM 664 O O . LEU A 1 85 ? -3.391 6.437 13.016 1.00 94.31 85 LEU A O 1
ATOM 668 N N . ARG A 1 86 ? -2.612 5.700 11.035 1.00 92.81 86 ARG A N 1
ATOM 669 C CA . ARG A 1 86 ? -1.209 5.570 11.447 1.00 92.81 86 ARG A CA 1
ATOM 670 C C . ARG A 1 86 ? -0.637 6.903 11.929 1.00 92.81 86 ARG A C 1
ATOM 672 O O . ARG A 1 86 ? 0.007 6.935 12.970 1.00 92.81 86 ARG A O 1
ATOM 679 N N . VAL A 1 87 ? -0.949 8.013 11.255 1.00 92.75 87 VAL A N 1
ATOM 680 C CA . VAL A 1 87 ? -0.547 9.358 11.713 1.00 92.75 87 VAL A CA 1
ATOM 681 C C . VAL A 1 87 ? -1.166 9.705 13.074 1.00 92.75 87 VAL A C 1
ATOM 683 O O . VAL A 1 87 ? -0.487 10.264 13.934 1.00 92.75 87 VAL A O 1
ATOM 686 N N . LEU A 1 88 ? -2.439 9.363 13.300 1.00 92.06 88 LEU A N 1
ATOM 687 C CA . LEU A 1 88 ? -3.107 9.594 14.590 1.00 92.06 88 LEU A CA 1
ATOM 688 C C . LEU A 1 88 ? -2.552 8.695 15.707 1.00 92.06 88 LEU A C 1
ATOM 690 O O . LEU A 1 88 ? -2.466 9.123 16.859 1.00 92.06 88 LEU A O 1
ATOM 694 N N . GLU A 1 89 ? -2.183 7.457 15.380 1.00 91.25 89 GLU A N 1
ATOM 695 C CA . GLU A 1 89 ? -1.528 6.523 16.298 1.00 91.25 89 GLU A CA 1
ATOM 696 C C . GLU A 1 89 ? -0.137 7.030 16.700 1.00 91.25 89 GLU A C 1
ATOM 698 O O . GLU A 1 89 ? 0.161 7.116 17.889 1.00 91.25 89 GLU A O 1
ATOM 703 N N . GLU A 1 90 ? 0.683 7.454 15.735 1.00 89.50 90 GLU A N 1
ATOM 704 C CA . GLU A 1 90 ? 2.029 7.996 15.973 1.00 89.50 90 GLU A CA 1
ATOM 705 C C . GLU A 1 90 ? 2.004 9.301 16.782 1.00 89.50 90 GLU A C 1
ATOM 707 O O . GLU A 1 90 ? 2.907 9.562 17.579 1.00 89.50 90 GLU A O 1
ATOM 712 N N . ALA A 1 91 ? 0.944 10.100 16.636 1.00 90.25 91 ALA A N 1
ATOM 713 C CA . ALA A 1 91 ? 0.693 11.278 17.464 1.00 90.25 91 ALA A CA 1
ATOM 714 C C . ALA A 1 91 ? 0.197 10.942 18.890 1.00 90.25 91 ALA A C 1
ATOM 716 O O . ALA A 1 91 ? 0.069 11.841 19.724 1.00 90.25 91 ALA A O 1
ATOM 717 N N . GLY A 1 92 ? -0.095 9.670 19.189 1.00 88.75 92 GLY A N 1
ATOM 718 C CA . GLY A 1 92 ? -0.641 9.220 20.473 1.00 88.75 92 GLY A CA 1
ATOM 719 C C . GLY A 1 92 ? -2.111 9.595 20.698 1.00 88.75 92 GLY A C 1
ATOM 720 O O . GLY A 1 92 ? -2.603 9.538 21.828 1.00 88.75 92 GLY A O 1
ATOM 721 N N . GLU A 1 93 ? -2.822 10.005 19.645 1.00 90.38 93 GLU A N 1
ATOM 722 C CA . GLU A 1 93 ? -4.236 10.386 19.711 1.00 90.38 93 GLU A CA 1
ATOM 723 C C . GLU A 1 93 ? -5.158 9.167 19.627 1.00 90.38 93 GLU A C 1
ATOM 725 O O . GLU A 1 93 ? -6.229 9.143 20.242 1.00 90.38 93 GLU A O 1
ATOM 730 N N . LEU A 1 94 ? -4.736 8.144 18.881 1.00 89.50 94 LEU A N 1
ATOM 731 C CA . LEU A 1 94 ? -5.477 6.903 18.710 1.00 89.50 94 LEU A CA 1
ATOM 732 C C . LEU A 1 94 ? -5.165 5.930 19.856 1.00 89.50 94 LEU A C 1
ATOM 734 O O . LEU A 1 94 ? -4.014 5.569 20.091 1.00 89.50 94 LEU A O 1
ATOM 738 N N . LYS A 1 95 ? -6.202 5.497 20.581 1.00 88.50 95 LYS A N 1
ATOM 739 C CA . LYS A 1 95 ? -6.085 4.502 21.661 1.00 88.50 95 LYS A CA 1
ATOM 740 C C . LYS A 1 95 ? -6.758 3.203 21.246 1.00 88.50 95 LYS A C 1
ATOM 742 O O . LYS A 1 95 ? -7.983 3.208 21.092 1.00 88.50 95 LYS A O 1
ATOM 747 N N . GLY A 1 96 ? -5.972 2.137 21.111 1.00 91.06 96 GLY A N 1
ATOM 748 C CA . GLY A 1 96 ? -6.401 0.821 20.639 1.00 91.06 96 GLY A CA 1
ATOM 749 C C . GLY A 1 96 ? -5.917 0.496 19.218 1.00 91.06 96 GLY A C 1
ATOM 750 O O . GLY A 1 96 ? -5.462 1.397 18.510 1.00 91.06 96 GLY A O 1
ATOM 751 N N . PRO A 1 97 ? -6.018 -0.777 18.798 1.00 94.50 97 PRO A N 1
ATOM 752 C CA . PRO A 1 97 ? -5.453 -1.254 17.541 1.00 94.50 97 PRO A CA 1
ATOM 753 C C . PRO A 1 97 ? -6.292 -0.855 16.322 1.00 94.50 97 PRO A C 1
ATOM 755 O O . PRO A 1 97 ? -7.508 -0.637 16.404 1.00 94.50 97 PRO A O 1
ATOM 758 N N . ILE A 1 98 ? -5.641 -0.827 15.161 1.00 96.12 98 ILE A N 1
ATOM 759 C CA . ILE A 1 98 ? -6.278 -0.684 13.852 1.00 96.12 98 ILE A CA 1
ATOM 760 C C . ILE A 1 98 ? -6.565 -2.085 13.308 1.00 96.12 98 ILE A C 1
ATOM 762 O O . ILE A 1 98 ? -5.648 -2.870 13.082 1.00 96.12 98 ILE A O 1
ATOM 766 N N . LEU A 1 99 ? -7.836 -2.400 13.074 1.00 95.56 99 LEU A N 1
ATOM 767 C CA . LEU A 1 99 ? -8.259 -3.597 12.355 1.00 95.56 99 LEU A CA 1
ATOM 768 C C . LEU A 1 99 ? -8.304 -3.262 10.866 1.00 95.56 99 LEU A C 1
ATOM 770 O O . LEU A 1 99 ? -9.144 -2.481 10.424 1.00 95.56 99 LEU A O 1
ATOM 774 N N . PHE A 1 100 ? -7.399 -3.839 10.091 1.00 94.94 100 PHE A N 1
ATOM 775 C CA . PHE A 1 100 ? -7.328 -3.621 8.657 1.00 94.94 100 PHE A CA 1
ATOM 776 C C . PHE A 1 100 ? -7.968 -4.790 7.914 1.00 94.94 100 PHE A C 1
ATOM 778 O O . PHE A 1 100 ? -7.448 -5.900 7.936 1.00 94.94 100 PHE A O 1
ATOM 785 N N . ALA A 1 101 ? -9.091 -4.539 7.249 1.00 93.38 101 ALA A N 1
ATOM 786 C CA . ALA A 1 101 ? -9.807 -5.492 6.408 1.00 93.38 101 ALA A CA 1
ATOM 787 C C . ALA A 1 101 ? -9.770 -4.999 4.949 1.00 93.38 101 ALA A C 1
ATOM 789 O O . ALA A 1 101 ? -10.752 -4.431 4.466 1.00 93.38 101 ALA A O 1
ATOM 790 N N . PRO A 1 102 ? -8.631 -5.137 4.245 1.00 92.12 102 PRO A N 1
ATOM 791 C CA . PRO A 1 102 ? -8.405 -4.455 2.977 1.00 92.12 102 PRO A CA 1
ATOM 792 C C . PRO A 1 102 ? -9.420 -4.848 1.904 1.00 92.12 102 PRO A C 1
ATOM 794 O O . PRO A 1 102 ? -9.627 -6.040 1.639 1.00 92.12 102 PRO A O 1
ATOM 797 N N . THR A 1 103 ? -9.985 -3.850 1.218 1.00 91.81 103 THR A N 1
ATOM 798 C CA . THR A 1 103 ? -10.793 -4.081 0.012 1.00 91.81 103 THR A CA 1
ATOM 799 C C . THR A 1 103 ? -9.945 -4.698 -1.107 1.00 91.81 103 THR A C 1
ATOM 801 O O . THR A 1 103 ? -8.718 -4.571 -1.102 1.00 91.81 103 THR A O 1
ATOM 804 N N . PRO A 1 104 ? -10.557 -5.325 -2.132 1.00 89.75 104 PRO A N 1
ATOM 805 C CA . PRO A 1 104 ? -9.806 -5.824 -3.286 1.00 89.75 104 PRO A CA 1
ATOM 806 C C . PRO A 1 104 ? -8.946 -4.750 -3.968 1.00 89.75 104 PRO A C 1
ATOM 808 O O . PRO A 1 104 ? -7.874 -5.056 -4.484 1.00 89.75 104 PRO A O 1
ATOM 811 N N . VAL A 1 105 ? -9.389 -3.488 -3.947 1.00 90.06 105 VAL A N 1
ATOM 812 C CA . VAL A 1 105 ? -8.631 -2.357 -4.496 1.00 90.06 105 VAL A CA 1
ATOM 813 C C . VAL A 1 105 ? -7.417 -2.051 -3.622 1.00 90.06 105 VAL A C 1
ATOM 815 O O . VAL A 1 105 ? -6.307 -1.983 -4.146 1.00 90.06 105 VAL A O 1
ATOM 818 N N . ALA A 1 106 ? -7.589 -1.960 -2.301 1.00 90.69 106 ALA A N 1
ATOM 819 C CA . ALA A 1 106 ? -6.473 -1.768 -1.376 1.00 90.69 106 ALA A CA 1
ATOM 820 C C . ALA A 1 106 ? -5.433 -2.898 -1.488 1.00 90.69 106 ALA A C 1
ATOM 822 O O . ALA A 1 106 ? -4.233 -2.626 -1.523 1.00 90.69 106 ALA A O 1
ATOM 823 N N . ARG A 1 107 ? -5.874 -4.157 -1.638 1.00 89.00 107 ARG A N 1
ATOM 824 C CA . ARG A 1 107 ? -4.982 -5.305 -1.892 1.00 89.00 107 ARG A CA 1
ATOM 825 C C . ARG A 1 107 ? -4.194 -5.129 -3.190 1.00 89.00 107 ARG A C 1
ATOM 827 O O . ARG A 1 107 ? -2.977 -5.295 -3.191 1.00 89.00 107 ARG A O 1
ATOM 834 N N . LEU A 1 108 ? -4.857 -4.766 -4.291 1.00 87.19 108 LEU A N 1
ATOM 835 C CA . LEU A 1 108 ? -4.191 -4.517 -5.577 1.00 87.19 108 LEU A CA 1
ATOM 836 C C . LEU A 1 108 ? -3.158 -3.389 -5.486 1.00 87.19 108 LEU A C 1
ATOM 838 O O . LEU A 1 108 ? -2.073 -3.515 -6.054 1.00 87.19 108 LEU A O 1
ATOM 842 N N . GLU A 1 109 ? -3.460 -2.313 -4.761 1.00 88.69 109 GLU A N 1
ATOM 843 C CA . GLU A 1 109 ? -2.505 -1.226 -4.532 1.00 88.69 109 GLU A CA 1
ATOM 844 C C . GLU A 1 109 ? -1.311 -1.685 -3.690 1.00 88.69 109 GLU A C 1
ATOM 846 O O . GLU A 1 109 ? -0.168 -1.433 -4.071 1.00 88.69 109 GLU A O 1
ATOM 851 N N . LEU A 1 110 ? -1.534 -2.435 -2.607 1.00 89.06 110 LEU A N 1
ATOM 852 C CA . LEU A 1 110 ? -0.457 -3.019 -1.799 1.00 89.06 110 LEU A CA 1
ATOM 853 C C . LEU A 1 110 ? 0.444 -3.940 -2.630 1.00 89.06 110 LEU A C 1
ATOM 855 O O . LEU A 1 110 ? 1.672 -3.847 -2.549 1.00 89.06 110 LEU A O 1
ATOM 859 N N . HIS A 1 111 ? -0.149 -4.758 -3.503 1.00 86.56 111 HIS A N 1
ATOM 860 C CA . HIS A 1 111 ? 0.583 -5.565 -4.481 1.00 86.56 111 HIS A CA 1
ATOM 861 C C . HIS A 1 111 ? 1.387 -4.711 -5.450 1.00 86.56 111 HIS A C 1
ATOM 863 O O . HIS A 1 111 ? 2.558 -4.996 -5.703 1.00 86.56 111 HIS A O 1
ATOM 869 N N . ARG A 1 112 ? 0.791 -3.639 -5.982 1.00 85.44 112 ARG A N 1
ATOM 870 C CA . ARG A 1 112 ? 1.465 -2.717 -6.902 1.00 85.44 112 ARG A CA 1
ATOM 871 C C . ARG A 1 112 ? 2.669 -2.057 -6.236 1.00 85.44 112 ARG A C 1
ATOM 873 O O . ARG A 1 112 ? 3.727 -2.005 -6.857 1.00 85.44 112 ARG A O 1
ATOM 880 N N . LEU A 1 113 ? 2.531 -1.616 -4.987 1.00 87.00 113 LEU A N 1
ATOM 881 C CA . LEU A 1 113 ? 3.608 -1.013 -4.198 1.00 87.00 113 LEU A CA 1
ATOM 882 C C . LEU A 1 113 ? 4.691 -2.031 -3.811 1.00 87.00 113 LEU A C 1
ATOM 884 O O . LEU A 1 113 ? 5.861 -1.675 -3.677 1.00 87.00 113 LEU A O 1
ATOM 888 N N . ALA A 1 114 ? 4.329 -3.305 -3.652 1.00 86.88 114 ALA A N 1
ATOM 889 C CA . ALA A 1 114 ? 5.272 -4.373 -3.344 1.00 86.88 114 ALA A CA 1
ATOM 890 C C . ALA A 1 114 ? 6.053 -4.889 -4.566 1.00 86.88 114 ALA A C 1
ATOM 892 O O . ALA A 1 114 ? 7.110 -5.509 -4.419 1.00 86.88 114 ALA A O 1
ATOM 893 N N . ARG A 1 115 ? 5.535 -4.655 -5.773 1.00 89.25 115 ARG A N 1
ATOM 894 C CA . ARG A 1 115 ? 6.010 -5.281 -7.007 1.00 89.25 115 ARG A CA 1
ATOM 895 C C . ARG A 1 115 ? 7.384 -4.761 -7.449 1.00 89.25 115 ARG A C 1
ATOM 897 O O . ARG A 1 115 ? 7.559 -3.550 -7.573 1.00 89.25 115 ARG A O 1
ATOM 904 N N . PRO A 1 116 ? 8.339 -5.640 -7.800 1.00 93.00 116 PRO A N 1
ATOM 905 C CA . PRO A 1 116 ? 9.547 -5.245 -8.519 1.00 93.00 116 PRO A CA 1
ATOM 906 C C . PRO A 1 116 ? 9.218 -4.755 -9.936 1.00 93.00 116 PRO A C 1
ATOM 908 O O . PRO A 1 116 ? 8.513 -5.422 -10.699 1.00 93.00 116 PRO A O 1
ATOM 911 N N . THR A 1 117 ? 9.748 -3.596 -10.303 1.00 95.00 117 THR A N 1
ATOM 912 C CA . THR A 1 117 ? 9.489 -2.883 -11.560 1.00 95.00 117 THR A CA 1
ATOM 913 C C . THR A 1 117 ? 10.779 -2.388 -12.192 1.00 95.00 117 THR A C 1
ATOM 915 O O . THR A 1 117 ? 11.802 -2.291 -11.517 1.00 95.00 117 THR A O 1
ATOM 918 N N . LEU A 1 118 ? 10.748 -2.121 -13.495 1.00 95.69 118 LEU A N 1
ATOM 919 C CA . LEU A 1 118 ? 11.926 -1.746 -14.271 1.00 95.69 118 LEU A CA 1
ATOM 920 C C . LEU A 1 118 ? 12.082 -0.232 -14.403 1.00 95.69 118 LEU A C 1
ATOM 922 O O . LEU A 1 118 ? 11.127 0.487 -14.697 1.00 95.69 118 LEU A O 1
ATOM 926 N N . LYS A 1 119 ? 13.326 0.230 -14.283 1.00 96.88 119 LYS A N 1
ATOM 927 C CA . LYS A 1 119 ? 13.730 1.613 -14.547 1.00 96.88 119 LYS A CA 1
ATOM 928 C C . LYS A 1 119 ? 15.053 1.684 -15.296 1.00 96.88 119 LYS A C 1
ATOM 930 O O . LYS A 1 119 ? 15.822 0.722 -15.316 1.00 96.88 119 LYS A O 1
ATOM 935 N N . ALA A 1 120 ? 15.344 2.837 -15.880 1.00 96.81 120 ALA A N 1
ATOM 936 C CA . ALA A 1 120 ? 16.627 3.117 -16.500 1.00 96.81 120 ALA A CA 1
ATOM 937 C C . ALA A 1 120 ? 17.732 3.173 -15.429 1.00 96.81 120 ALA A C 1
ATOM 939 O O . ALA A 1 120 ? 17.677 3.982 -14.504 1.00 96.81 120 ALA A O 1
ATOM 940 N N . ALA A 1 121 ? 18.751 2.324 -15.549 1.00 97.44 121 ALA A N 1
ATOM 941 C CA . ALA A 1 121 ? 19.909 2.304 -14.648 1.00 97.44 121 ALA A CA 1
ATOM 942 C C . ALA A 1 121 ? 20.876 3.478 -14.879 1.00 97.44 121 ALA A C 1
ATOM 944 O O . ALA A 1 121 ? 21.752 3.730 -14.060 1.00 97.44 121 ALA A O 1
ATOM 945 N N . ARG A 1 122 ? 20.765 4.135 -16.035 1.00 96.94 122 ARG A N 1
ATOM 946 C CA . ARG A 1 122 ? 21.602 5.242 -16.512 1.00 96.94 122 ARG A CA 1
ATOM 947 C C . ARG A 1 122 ? 20.862 5.968 -17.640 1.00 96.94 122 ARG A C 1
ATOM 949 O O . ARG A 1 122 ? 19.862 5.429 -18.113 1.00 96.94 122 ARG A O 1
ATOM 956 N N . PRO A 1 123 ? 21.339 7.124 -18.127 1.00 97.50 123 PRO A N 1
ATOM 957 C CA . PRO A 1 123 ? 20.728 7.774 -19.283 1.00 97.50 123 PRO A CA 1
ATOM 958 C C . PRO A 1 123 ? 20.738 6.874 -20.532 1.00 97.50 123 PRO A C 1
ATOM 960 O O . PRO A 1 123 ? 21.758 6.254 -20.857 1.00 97.50 123 PRO A O 1
ATOM 963 N N . ILE A 1 124 ? 19.608 6.810 -21.240 1.00 96.69 124 ILE A N 1
ATOM 964 C CA . ILE A 1 124 ? 19.402 5.991 -22.442 1.00 96.69 124 ILE A CA 1
ATOM 965 C C . ILE A 1 124 ? 19.044 6.923 -23.607 1.00 96.69 124 ILE A C 1
ATOM 967 O O . ILE A 1 124 ? 17.967 7.521 -23.602 1.00 96.69 124 ILE A O 1
ATOM 971 N N . PRO A 1 125 ? 19.916 7.049 -24.620 1.00 95.81 125 PRO A N 1
ATOM 972 C CA . PRO A 1 125 ? 19.620 7.844 -25.805 1.00 95.81 125 PRO A CA 1
ATOM 973 C C . PRO A 1 125 ? 18.441 7.290 -26.612 1.00 95.81 125 PRO A C 1
ATOM 975 O O . PRO A 1 125 ? 18.237 6.075 -26.684 1.00 95.81 125 PRO A O 1
ATOM 978 N N . LEU A 1 126 ? 17.733 8.182 -27.310 1.00 93.94 126 LEU A N 1
ATOM 979 C CA . LEU A 1 126 ? 16.693 7.814 -28.272 1.00 93.94 126 LEU A CA 1
ATOM 980 C C . LEU A 1 126 ? 17.218 6.806 -29.308 1.00 93.94 126 LEU A C 1
ATOM 982 O O . LEU A 1 126 ? 18.311 6.954 -29.856 1.00 93.94 126 LEU A O 1
ATOM 986 N N . GLY A 1 127 ? 16.410 5.790 -29.607 1.00 90.69 127 GLY A N 1
ATOM 987 C CA . GLY A 1 127 ? 16.680 4.769 -30.618 1.00 90.69 127 GLY A CA 1
ATOM 988 C C . GLY A 1 127 ? 17.712 3.717 -30.210 1.00 90.69 127 GLY A C 1
ATOM 989 O O . GLY A 1 127 ? 17.940 2.774 -30.972 1.00 90.69 127 GLY A O 1
ATOM 990 N N . LYS A 1 128 ? 18.329 3.843 -29.028 1.00 93.88 128 LYS A N 1
ATOM 991 C CA . LYS A 1 128 ? 19.267 2.848 -28.509 1.00 93.88 128 LYS A CA 1
ATOM 992 C C . LYS A 1 128 ? 18.532 1.542 -28.194 1.00 93.88 128 LYS A C 1
ATOM 994 O O . LYS A 1 128 ? 17.479 1.562 -27.560 1.00 93.88 128 LYS A O 1
ATOM 999 N N . ALA A 1 129 ? 19.108 0.414 -28.608 1.00 94.25 129 ALA A N 1
ATOM 1000 C CA . ALA A 1 129 ? 18.650 -0.907 -28.188 1.00 94.25 129 ALA A CA 1
ATOM 1001 C C . ALA A 1 129 ? 18.975 -1.136 -26.703 1.00 94.25 129 ALA A C 1
ATOM 1003 O O . ALA A 1 129 ? 20.108 -0.909 -26.277 1.00 94.25 129 ALA A O 1
ATOM 1004 N N . LEU A 1 130 ? 17.984 -1.568 -25.926 1.00 93.31 130 LEU A N 1
ATOM 1005 C CA . LEU A 1 130 ? 18.116 -1.759 -24.486 1.00 93.31 130 LEU A CA 1
ATOM 1006 C C . LEU A 1 130 ? 18.978 -2.980 -24.159 1.00 93.31 130 LEU A C 1
ATOM 1008 O O . LEU A 1 130 ? 18.673 -4.102 -24.569 1.00 93.31 130 LEU A O 1
ATOM 1012 N N . GLU A 1 131 ? 20.025 -2.770 -23.367 1.00 95.62 131 GLU A N 1
ATOM 1013 C CA . GLU A 1 131 ? 20.896 -3.825 -22.852 1.00 95.62 131 GLU A CA 1
ATOM 1014 C C . GLU A 1 131 ? 20.665 -4.045 -21.352 1.00 95.62 131 GLU A C 1
ATOM 1016 O O . GLU A 1 131 ? 20.142 -3.187 -20.645 1.00 95.62 131 GLU A O 1
ATOM 1021 N N . THR A 1 132 ? 21.124 -5.180 -20.816 1.00 95.88 132 THR A N 1
ATOM 1022 C CA . THR A 1 132 ? 20.984 -5.500 -19.382 1.00 95.88 132 THR A CA 1
ATOM 1023 C C . THR A 1 132 ? 21.543 -4.409 -18.468 1.00 95.88 132 THR A C 1
ATOM 1025 O O . THR A 1 132 ? 20.974 -4.157 -17.411 1.00 95.88 132 THR A O 1
ATOM 1028 N N . VAL A 1 133 ? 22.632 -3.757 -18.883 1.00 96.19 133 VAL A N 1
ATOM 1029 C CA . VAL A 1 133 ? 23.297 -2.669 -18.148 1.00 96.19 133 VAL A CA 1
ATOM 1030 C C . VAL A 1 133 ? 22.479 -1.369 -18.122 1.00 96.19 133 VAL A C 1
ATOM 1032 O O . VAL A 1 133 ? 22.740 -0.498 -17.300 1.00 96.19 133 VAL A O 1
ATOM 1035 N N . ASP A 1 134 ? 21.486 -1.225 -18.998 1.00 96.00 134 ASP A N 1
ATOM 1036 C CA . ASP A 1 134 ? 20.613 -0.049 -19.051 1.00 96.00 134 ASP A CA 1
ATOM 1037 C C . ASP A 1 134 ? 19.413 -0.156 -18.111 1.00 96.00 134 ASP A C 1
ATOM 1039 O O . ASP A 1 134 ? 18.698 0.823 -17.923 1.00 96.00 134 ASP A O 1
ATOM 1043 N N . ILE A 1 135 ? 19.183 -1.330 -17.521 1.00 96.38 135 ILE A N 1
ATOM 1044 C CA . ILE A 1 135 ? 17.956 -1.656 -16.798 1.00 96.38 135 ILE A CA 1
ATOM 1045 C C . ILE A 1 135 ? 18.284 -1.985 -15.345 1.00 96.38 135 ILE A C 1
ATOM 1047 O O . ILE A 1 135 ? 18.966 -2.973 -15.057 1.00 96.38 135 ILE A O 1
ATOM 1051 N N . ALA A 1 136 ? 17.716 -1.203 -14.436 1.00 96.88 136 ALA A N 1
ATOM 1052 C CA . ALA A 1 136 ? 17.691 -1.465 -13.007 1.00 96.88 136 ALA A CA 1
ATOM 1053 C C . ALA A 1 136 ? 16.277 -1.855 -12.562 1.00 96.88 136 ALA A C 1
ATOM 1055 O O . ALA A 1 136 ? 15.298 -1.670 -13.287 1.00 96.88 136 ALA A O 1
ATOM 1056 N N . GLU A 1 137 ? 16.188 -2.401 -11.356 1.00 96.19 137 GLU A N 1
ATOM 1057 C CA . GLU A 1 137 ? 14.926 -2.740 -10.709 1.00 96.19 137 GLU A CA 1
ATOM 1058 C C . GLU A 1 137 ? 14.665 -1.786 -9.543 1.00 96.19 137 GLU A C 1
ATOM 1060 O O . GLU A 1 137 ? 15.591 -1.317 -8.876 1.00 96.19 137 GLU A O 1
ATOM 1065 N N . GLU A 1 138 ? 13.396 -1.501 -9.289 1.00 94.62 138 GLU A N 1
ATOM 1066 C CA . GLU A 1 138 ? 12.933 -0.839 -8.075 1.00 94.62 138 GLU A CA 1
ATOM 1067 C C . GLU A 1 138 ? 11.612 -1.428 -7.591 1.00 94.62 138 GLU A C 1
ATOM 1069 O O . GLU A 1 138 ? 10.858 -2.016 -8.366 1.00 94.62 138 GLU A O 1
ATOM 1074 N N . LYS A 1 139 ? 11.318 -1.268 -6.302 1.00 91.69 139 LYS A N 1
ATOM 1075 C CA . LYS A 1 139 ? 10.080 -1.753 -5.690 1.00 91.69 139 LYS A CA 1
ATOM 1076 C C . LYS A 1 139 ? 8.993 -0.676 -5.791 1.00 91.69 139 LYS A C 1
ATOM 1078 O O . LYS A 1 139 ? 9.241 0.463 -5.413 1.00 91.69 139 LYS A O 1
ATOM 1083 N N . GLY A 1 140 ? 7.816 -1.037 -6.300 1.00 87.50 140 GLY A N 1
ATOM 1084 C CA . GLY A 1 140 ? 6.637 -0.165 -6.346 1.00 87.50 140 GLY A CA 1
ATOM 1085 C C . GLY A 1 140 ? 6.686 0.963 -7.379 1.00 87.50 140 GLY A C 1
ATOM 1086 O O . GLY A 1 140 ? 5.854 1.870 -7.333 1.00 87.50 140 GLY A O 1
ATOM 1087 N N . GLY A 1 141 ? 7.656 0.925 -8.294 1.00 91.00 141 GLY A N 1
ATOM 1088 C CA . GLY A 1 141 ? 7.843 1.942 -9.320 1.00 91.00 141 GLY A CA 1
ATOM 1089 C C . GLY A 1 141 ? 6.762 1.921 -10.410 1.00 91.00 141 GLY A C 1
ATOM 1090 O O . GLY A 1 141 ? 5.990 0.966 -10.533 1.00 91.00 141 GLY A O 1
ATOM 1091 N N . PRO A 1 142 ? 6.689 2.977 -11.237 1.00 90.12 142 PRO A N 1
ATOM 1092 C CA . PRO A 1 142 ? 5.702 3.083 -12.313 1.00 90.12 142 PRO A CA 1
ATOM 1093 C C . PRO A 1 142 ? 6.025 2.220 -13.546 1.00 90.12 142 PRO A C 1
ATOM 1095 O O . PRO A 1 142 ? 5.192 2.110 -14.443 1.00 90.12 142 PRO A O 1
ATOM 1098 N N . GLY A 1 143 ? 7.207 1.600 -13.606 1.00 91.75 143 GLY A N 1
ATOM 1099 C CA . GLY A 1 143 ? 7.606 0.745 -14.722 1.00 91.75 143 GLY A CA 1
ATOM 1100 C C . GLY A 1 143 ? 6.865 -0.597 -14.786 1.00 91.75 143 GLY A C 1
ATOM 1101 O O . GLY A 1 143 ? 6.152 -1.014 -13.863 1.00 91.75 143 GLY A O 1
ATOM 1102 N N . ILE A 1 144 ? 7.073 -1.323 -15.885 1.00 92.06 144 ILE A N 1
ATOM 1103 C CA . ILE A 1 144 ? 6.579 -2.696 -16.046 1.00 92.06 144 ILE A CA 1
ATOM 1104 C C . ILE A 1 144 ? 7.243 -3.640 -15.042 1.00 92.06 144 ILE A C 1
ATOM 1106 O O . ILE A 1 144 ? 8.316 -3.360 -14.506 1.00 92.06 144 ILE A O 1
ATOM 1110 N N . CYS A 1 145 ? 6.604 -4.785 -14.799 1.00 92.19 145 CYS A N 1
ATOM 1111 C CA . CYS A 1 145 ? 7.096 -5.810 -13.881 1.00 92.19 145 CYS A CA 1
ATOM 1112 C C . CYS A 1 145 ? 8.516 -6.267 -14.244 1.00 92.19 145 CYS A C 1
ATOM 1114 O O . CYS A 1 145 ? 8.798 -6.545 -15.410 1.00 92.19 145 CYS A O 1
ATOM 1116 N N . ALA A 1 146 ? 9.377 -6.461 -13.243 1.00 93.19 146 ALA A N 1
ATOM 1117 C CA . ALA A 1 146 ? 10.744 -6.937 -13.462 1.00 93.19 146 ALA A CA 1
ATOM 1118 C C . ALA A 1 146 ? 10.813 -8.310 -14.152 1.00 93.19 146 ALA A C 1
ATOM 1120 O O . ALA A 1 146 ? 11.711 -8.567 -14.953 1.00 93.19 146 ALA A O 1
ATOM 1121 N N . SER A 1 147 ? 9.808 -9.165 -13.936 1.00 92.06 147 SER A N 1
ATOM 1122 C CA . SER A 1 147 ? 9.658 -10.450 -14.635 1.00 92.06 147 SER A CA 1
ATOM 1123 C C . SER A 1 147 ? 9.549 -10.313 -16.160 1.00 92.06 147 SER A C 1
ATOM 1125 O O . SER A 1 147 ? 9.868 -11.253 -16.885 1.00 92.06 147 SER A O 1
ATOM 1127 N N . LEU A 1 148 ? 9.158 -9.138 -16.662 1.00 90.94 148 LEU A N 1
ATOM 1128 C CA . LEU A 1 148 ? 9.040 -8.837 -18.087 1.00 90.94 148 LEU A CA 1
ATOM 1129 C C . LEU A 1 148 ? 10.338 -8.277 -18.683 1.00 90.94 148 LEU A C 1
ATOM 1131 O O . LEU A 1 148 ? 10.359 -7.945 -19.866 1.00 90.94 148 LEU A O 1
ATOM 1135 N N . LYS A 1 149 ? 11.445 -8.218 -17.928 1.00 92.75 149 LYS A N 1
ATOM 1136 C CA . LYS A 1 149 ? 12.739 -7.693 -18.406 1.00 92.75 149 LYS A CA 1
ATOM 1137 C C . LYS A 1 149 ? 13.185 -8.307 -19.730 1.00 92.75 149 LYS A C 1
ATOM 1139 O O . LYS A 1 149 ? 13.633 -7.590 -20.617 1.00 92.75 149 LYS A O 1
ATOM 1144 N N . GLN A 1 150 ? 13.010 -9.618 -19.893 1.00 90.94 150 GLN A N 1
ATOM 1145 C CA . GLN A 1 150 ? 13.388 -10.313 -21.128 1.00 90.94 150 GLN A CA 1
ATOM 1146 C C . GLN A 1 150 ? 12.573 -9.867 -22.345 1.00 90.94 150 GLN A C 1
ATOM 1148 O O . GLN A 1 150 ? 13.059 -9.965 -23.463 1.00 90.94 150 GLN A O 1
ATOM 1153 N N . THR A 1 151 ? 11.361 -9.349 -22.140 1.00 88.81 151 THR A N 1
ATOM 1154 C CA . THR A 1 151 ? 10.516 -8.880 -23.243 1.00 88.81 151 THR A CA 1
ATOM 1155 C C . THR A 1 151 ? 11.008 -7.560 -23.828 1.00 88.81 151 THR A C 1
ATOM 1157 O O . THR A 1 151 ? 10.775 -7.322 -25.004 1.00 88.81 151 THR A O 1
ATOM 1160 N N . ILE A 1 152 ? 11.713 -6.723 -23.054 1.00 89.75 152 ILE A N 1
ATOM 1161 C CA . ILE A 1 152 ? 12.165 -5.395 -23.503 1.00 89.75 152 ILE A CA 1
ATOM 1162 C C . ILE A 1 152 ? 13.642 -5.342 -23.906 1.00 89.75 152 ILE A C 1
ATOM 1164 O O . ILE A 1 152 ? 14.065 -4.383 -24.550 1.00 89.75 152 ILE A O 1
ATOM 1168 N N . LEU A 1 153 ? 14.441 -6.352 -23.552 1.00 92.25 153 LEU A N 1
ATOM 1169 C CA . LEU A 1 153 ? 15.841 -6.422 -23.971 1.00 92.25 153 LEU A CA 1
ATOM 1170 C C . LEU A 1 153 ? 15.950 -6.495 -25.500 1.00 92.25 153 LEU A C 1
ATOM 1172 O O . LEU A 1 153 ? 15.241 -7.251 -26.157 1.00 92.25 153 LEU A O 1
ATOM 1176 N N . GLY A 1 154 ? 16.850 -5.694 -26.070 1.00 90.62 154 GLY A N 1
ATOM 1177 C CA . GLY A 1 154 ? 17.058 -5.579 -27.514 1.00 90.62 154 GLY A CA 1
ATOM 1178 C C . GLY A 1 154 ? 16.048 -4.688 -28.246 1.00 90.62 154 GLY A C 1
ATOM 1179 O O . GLY A 1 154 ? 16.323 -4.288 -29.379 1.00 90.62 154 GLY A O 1
ATOM 1180 N N . LYS A 1 155 ? 14.926 -4.317 -27.615 1.00 90.81 155 LYS A N 1
ATOM 1181 C CA . LYS A 1 155 ? 13.998 -3.327 -28.171 1.00 90.81 155 LYS A CA 1
ATOM 1182 C C . LYS A 1 155 ? 14.599 -1.916 -28.091 1.00 90.81 155 LYS A C 1
ATOM 1184 O O . LYS A 1 155 ? 15.478 -1.654 -27.268 1.00 90.81 155 LYS A O 1
ATOM 1189 N N . LYS A 1 156 ? 14.164 -1.005 -28.966 1.00 91.75 156 LYS A N 1
ATOM 1190 C CA . LYS A 1 156 ? 14.717 0.359 -29.063 1.00 91.75 156 LYS A CA 1
ATOM 1191 C C . LYS A 1 156 ? 13.944 1.336 -28.176 1.00 91.75 156 LYS A C 1
ATOM 1193 O O . LYS A 1 156 ? 12.717 1.302 -28.157 1.00 91.75 156 LYS A O 1
ATOM 1198 N N . ALA A 1 157 ? 14.649 2.241 -27.501 1.00 92.25 157 ALA A N 1
ATOM 1199 C CA . ALA A 1 157 ? 14.025 3.348 -26.779 1.00 92.25 157 ALA A CA 1
ATOM 1200 C C . ALA A 1 157 ? 13.347 4.324 -27.761 1.00 92.25 157 ALA A C 1
ATOM 1202 O O . ALA A 1 157 ? 13.985 4.803 -28.700 1.00 92.25 157 ALA A O 1
ATOM 1203 N N . LEU A 1 158 ? 12.067 4.635 -27.550 1.00 91.50 158 LEU A N 1
ATOM 1204 C CA . LEU A 1 158 ? 11.302 5.557 -28.405 1.00 91.50 158 LEU A CA 1
ATOM 1205 C C . LEU A 1 158 ? 11.640 7.032 -28.143 1.00 91.50 158 LEU A C 1
ATOM 1207 O O . LEU A 1 158 ? 11.516 7.868 -29.040 1.00 91.50 158 LEU A O 1
ATOM 1211 N N . TYR A 1 159 ? 12.115 7.336 -26.936 1.00 90.44 159 TYR A N 1
ATOM 1212 C CA . TYR A 1 159 ? 12.503 8.668 -26.479 1.00 90.44 159 TYR A CA 1
ATOM 1213 C C . TYR A 1 159 ? 13.827 8.602 -25.714 1.00 90.44 159 TYR A C 1
ATOM 1215 O O . TYR A 1 159 ? 14.294 7.522 -25.354 1.00 90.44 159 TYR A O 1
ATOM 1223 N N . GLU A 1 160 ? 14.440 9.757 -25.469 1.00 93.75 160 GLU A N 1
ATOM 1224 C CA . GLU A 1 160 ? 15.561 9.850 -24.535 1.00 93.75 160 GLU A CA 1
ATOM 1225 C C . GLU A 1 160 ? 15.049 9.676 -23.099 1.00 93.75 160 GLU A C 1
ATOM 1227 O O . GLU A 1 160 ? 14.078 10.319 -22.699 1.00 93.75 160 GLU A O 1
ATOM 1232 N N . LEU A 1 161 ? 15.694 8.797 -22.331 1.00 95.38 161 LEU A N 1
ATOM 1233 C CA . LEU A 1 161 ? 15.319 8.489 -20.953 1.00 95.38 161 LEU A CA 1
ATOM 1234 C C . LEU A 1 161 ? 16.444 8.904 -20.010 1.00 95.38 161 LEU A C 1
ATOM 1236 O O . LEU A 1 161 ? 17.604 8.534 -20.202 1.00 95.38 161 LEU A O 1
ATOM 1240 N N . GLY A 1 162 ? 16.094 9.656 -18.970 1.00 96.50 162 GLY A N 1
ATOM 1241 C CA . GLY A 1 162 ? 17.011 9.947 -17.874 1.00 96.50 162 GLY A CA 1
ATOM 1242 C C . GLY A 1 162 ? 17.278 8.713 -17.013 1.00 96.50 162 GLY A C 1
ATOM 1243 O O . GLY A 1 162 ? 16.502 7.758 -17.006 1.00 96.50 162 GLY A O 1
ATOM 1244 N N . GLU A 1 163 ? 18.365 8.747 -16.244 1.00 96.69 163 GLU A N 1
ATOM 1245 C CA . GLU A 1 163 ? 18.578 7.771 -15.174 1.00 96.69 163 GLU A CA 1
ATOM 1246 C C . GLU A 1 163 ? 17.399 7.789 -14.194 1.00 96.69 163 GLU A C 1
ATOM 1248 O O . GLU A 1 163 ? 16.890 8.848 -13.827 1.00 96.69 163 GLU A O 1
ATOM 1253 N N . GLY A 1 164 ? 16.943 6.606 -13.796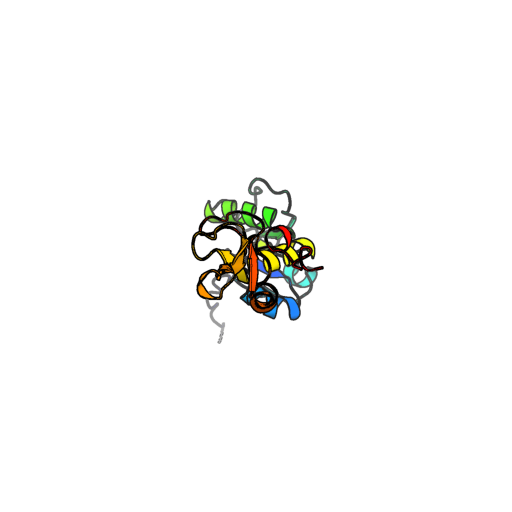 1.00 95.75 164 GLY A N 1
ATOM 1254 C CA . GLY A 1 164 ? 15.796 6.435 -12.917 1.00 95.75 164 GLY A CA 1
ATOM 1255 C C . GLY A 1 164 ? 14.433 6.533 -13.603 1.00 95.75 164 GLY A C 1
ATOM 1256 O O . GLY A 1 164 ? 13.430 6.253 -12.955 1.00 95.75 164 GLY A O 1
ATOM 1257 N N . ALA A 1 165 ? 14.369 6.885 -14.892 1.00 95.50 165 ALA A N 1
ATOM 1258 C CA . ALA A 1 165 ? 13.107 6.928 -15.624 1.00 95.50 165 ALA A CA 1
ATOM 1259 C C . ALA A 1 165 ? 12.442 5.546 -15.676 1.00 95.50 165 ALA A C 1
ATOM 1261 O O . ALA A 1 165 ? 13.113 4.525 -15.843 1.00 95.50 165 ALA A O 1
ATOM 1262 N N . ALA A 1 166 ? 11.116 5.520 -15.561 1.00 94.38 166 ALA A N 1
ATOM 1263 C CA . ALA A 1 166 ? 10.341 4.291 -15.639 1.00 94.38 166 ALA A CA 1
ATOM 1264 C C . ALA A 1 166 ? 10.489 3.641 -17.019 1.00 94.38 166 ALA A C 1
ATOM 1266 O O . ALA A 1 166 ? 10.453 4.330 -18.040 1.00 94.38 166 ALA A O 1
ATOM 1267 N N . LEU A 1 167 ? 10.623 2.317 -17.049 1.00 92.19 167 LEU A N 1
ATOM 1268 C CA . LEU A 1 167 ? 10.556 1.558 -18.292 1.00 92.19 167 LEU A CA 1
ATOM 1269 C C . LEU A 1 167 ? 9.169 0.940 -18.408 1.00 92.19 167 LEU A C 1
ATOM 1271 O O . LEU A 1 167 ? 8.805 0.085 -17.605 1.00 92.19 167 LEU A O 1
ATOM 1275 N N . ASP A 1 168 ? 8.405 1.363 -19.407 1.00 88.81 168 ASP A N 1
ATOM 1276 C CA . ASP A 1 168 ? 7.101 0.803 -19.753 1.00 88.81 168 ASP A CA 1
ATOM 1277 C C . ASP A 1 168 ? 6.995 0.452 -21.248 1.00 88.81 168 ASP A C 1
ATOM 1279 O O . ASP A 1 168 ? 7.920 0.675 -22.027 1.00 88.81 168 ASP A O 1
ATOM 1283 N N . PHE A 1 169 ? 5.879 -0.149 -21.665 1.00 83.19 169 PHE A N 1
ATOM 1284 C CA . PHE A 1 169 ? 5.680 -0.523 -23.071 1.00 83.19 169 PHE A CA 1
ATOM 1285 C C . PHE A 1 169 ? 5.475 0.680 -24.007 1.00 83.19 169 PHE A C 1
ATOM 1287 O O . PHE A 1 169 ? 5.615 0.535 -25.214 1.00 83.19 169 PHE A O 1
ATOM 1294 N N . GLY A 1 170 ? 5.161 1.865 -23.479 1.00 82.31 170 GLY A N 1
ATOM 1295 C CA . GLY A 1 170 ? 5.027 3.098 -24.256 1.00 82.31 170 GLY A CA 1
ATOM 1296 C C . GLY A 1 170 ? 6.362 3.776 -24.573 1.00 82.31 170 GLY A C 1
ATOM 1297 O O . GLY A 1 170 ? 6.411 4.622 -25.465 1.00 82.31 170 GLY A O 1
ATOM 1298 N N . VAL A 1 171 ? 7.449 3.409 -23.884 1.00 79.81 171 VAL A N 1
ATOM 1299 C CA . VAL A 1 171 ? 8.797 3.960 -24.129 1.00 79.81 171 VAL A CA 1
ATOM 1300 C C . VAL A 1 171 ? 9.697 3.038 -24.952 1.00 79.81 171 VAL A C 1
ATOM 1302 O O . VAL A 1 171 ? 10.836 3.404 -25.257 1.00 79.81 171 VAL A O 1
ATOM 1305 N N . VAL A 1 172 ? 9.200 1.863 -25.341 1.00 77.38 172 VAL A N 1
ATOM 1306 C CA . VAL A 1 172 ? 9.970 0.819 -26.019 1.00 77.38 172 VAL A CA 1
ATOM 1307 C C . VAL A 1 172 ? 9.258 0.375 -27.298 1.00 77.38 172 VAL A C 1
ATOM 1309 O O . VAL A 1 172 ? 8.106 -0.037 -27.255 1.00 77.38 172 VAL A O 1
ATOM 1312 N N . ASP A 1 173 ? 9.949 0.438 -28.438 1.00 75.31 173 ASP A N 1
ATOM 1313 C CA . ASP A 1 173 ? 9.387 0.043 -29.735 1.00 75.31 173 ASP A CA 1
ATOM 1314 C C . ASP A 1 173 ? 9.267 -1.482 -29.835 1.00 75.31 173 ASP A C 1
ATOM 1316 O O . ASP A 1 173 ? 10.260 -2.191 -29.636 1.00 75.31 173 ASP A O 1
ATOM 1320 N N . GLU A 1 174 ? 8.072 -1.996 -30.136 1.00 61.91 174 GLU A N 1
ATOM 1321 C CA . GLU A 1 174 ? 7.849 -3.437 -30.236 1.00 61.91 174 GLU A CA 1
ATOM 1322 C C . GLU A 1 174 ? 8.379 -4.048 -31.529 1.00 61.91 174 GLU A C 1
ATOM 1324 O O . GLU A 1 174 ? 8.755 -5.217 -31.493 1.00 61.91 174 GLU A O 1
ATOM 1329 N N . ASP A 1 175 ? 8.491 -3.266 -32.605 1.00 58.38 175 ASP A N 1
ATOM 1330 C CA . ASP A 1 175 ? 8.909 -3.745 -33.918 1.00 58.38 175 ASP A CA 1
ATOM 1331 C C . ASP A 1 175 ? 9.581 -2.635 -34.733 1.00 58.38 175 ASP A C 1
ATOM 1333 O O . ASP A 1 175 ? 9.111 -1.503 -34.806 1.00 58.38 175 ASP A O 1
ATOM 1337 N N . ASP A 1 176 ? 10.667 -2.976 -35.432 1.00 56.06 176 ASP A N 1
ATOM 1338 C CA . ASP A 1 176 ? 11.292 -2.090 -36.418 1.00 56.06 176 ASP A CA 1
ATOM 1339 C C . ASP A 1 176 ? 10.366 -1.986 -37.644 1.00 56.06 176 ASP A C 1
ATOM 1341 O O . ASP A 1 176 ? 10.614 -2.606 -38.676 1.00 56.06 176 ASP A O 1
ATOM 1345 N N . TRP A 1 177 ? 9.282 -1.206 -37.548 1.00 50.19 177 TRP A N 1
ATOM 1346 C CA . TRP A 1 177 ? 8.312 -0.969 -38.634 1.00 50.19 177 TRP A CA 1
ATOM 1347 C C . TRP A 1 177 ? 8.956 -0.369 -39.897 1.00 50.19 177 TRP A C 1
ATOM 1349 O O . TRP A 1 177 ? 8.324 -0.257 -40.944 1.00 50.19 177 TRP A O 1
ATOM 1359 N N . ARG A 1 178 ? 10.229 0.036 -39.796 1.00 50.22 178 ARG A N 1
ATOM 1360 C CA . ARG A 1 178 ? 11.077 0.528 -40.885 1.00 50.22 178 ARG A CA 1
ATOM 1361 C C . ARG A 1 178 ? 11.827 -0.576 -41.633 1.00 50.22 178 ARG A C 1
ATOM 1363 O O . ARG A 1 178 ? 12.590 -0.252 -42.544 1.00 50.22 178 ARG A O 1
ATOM 1370 N N . LYS A 1 179 ? 11.645 -1.851 -41.284 1.00 41.75 179 LYS A N 1
ATOM 1371 C CA . LYS A 1 179 ? 12.079 -2.962 -42.136 1.00 41.75 179 LYS A CA 1
ATOM 1372 C C . LYS A 1 179 ? 10.980 -3.257 -43.172 1.00 41.75 179 LYS A C 1
ATOM 1374 O O . LYS A 1 179 ? 9.884 -3.623 -42.754 1.00 41.75 179 LYS A O 1
ATOM 1379 N N . PRO A 1 180 ? 11.239 -3.049 -44.478 1.00 48.31 180 PRO A N 1
ATOM 1380 C CA . PRO A 1 180 ? 10.336 -3.488 -45.540 1.00 48.31 180 PRO A CA 1
ATOM 1381 C C . PRO A 1 180 ? 10.237 -5.016 -45.618 1.00 48.31 180 PRO A C 1
ATOM 1383 O O . PRO A 1 180 ? 11.198 -5.699 -45.188 1.00 48.31 180 PRO A O 1
#

Organism: NCBI:txid1862145

pLDDT: mean 84.58, std 16.59, range [32.19, 97.5]